Protein AF-A0A7S2CUT8-F1 (afdb_monomer)

Structure (mmCIF, N/CA/C/O backbone):
data_AF-A0A7S2CUT8-F1
#
_entry.id   AF-A0A7S2CUT8-F1
#
loop_
_atom_site.group_PDB
_atom_site.id
_atom_site.type_symbol
_ato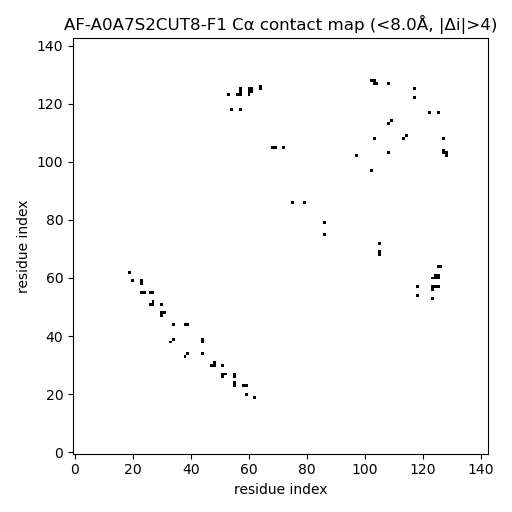m_site.label_atom_id
_atom_site.label_alt_id
_atom_site.label_comp_id
_atom_site.label_asym_id
_atom_site.label_entity_id
_atom_site.label_seq_id
_atom_site.pdbx_PDB_ins_code
_atom_site.Cartn_x
_atom_site.Cartn_y
_atom_site.Cartn_z
_atom_site.occupancy
_atom_site.B_iso_or_equiv
_atom_site.auth_seq_id
_atom_site.auth_comp_id
_atom_site.auth_asym_id
_atom_site.auth_atom_id
_atom_site.pdbx_PDB_model_num
ATOM 1 N N . ALA A 1 1 ? 5.283 12.326 -35.724 1.00 57.75 1 ALA A N 1
ATOM 2 C CA . ALA A 1 1 ? 5.022 10.916 -35.346 1.00 57.75 1 ALA A CA 1
ATOM 3 C C . ALA A 1 1 ? 5.464 10.597 -33.913 1.00 57.75 1 ALA A C 1
ATOM 5 O O . ALA A 1 1 ? 4.665 10.029 -33.184 1.00 57.75 1 ALA A O 1
ATOM 6 N N . MET A 1 2 ? 6.679 10.978 -33.493 1.00 65.62 2 MET A N 1
ATOM 7 C CA . MET A 1 2 ? 7.200 10.736 -32.133 1.00 65.62 2 MET A CA 1
ATOM 8 C C . MET A 1 2 ? 6.392 11.458 -31.035 1.00 65.62 2 MET A C 1
ATOM 10 O O . MET A 1 2 ? 5.803 10.790 -30.198 1.00 65.62 2 MET A O 1
ATOM 14 N N . ALA A 1 3 ? 6.180 12.775 -31.154 1.00 67.44 3 ALA A N 1
ATOM 15 C CA . ALA A 1 3 ? 5.392 13.554 -30.183 1.00 67.44 3 ALA A CA 1
ATOM 16 C C . ALA A 1 3 ? 3.937 13.066 -29.986 1.00 67.44 3 ALA A C 1
ATOM 18 O O . ALA A 1 3 ? 3.371 13.180 -28.904 1.00 67.44 3 ALA A O 1
ATOM 19 N N . MET A 1 4 ? 3.327 12.484 -31.026 1.00 67.69 4 MET A N 1
ATOM 20 C CA . MET A 1 4 ? 1.964 11.942 -30.946 1.00 67.69 4 MET A CA 1
ATOM 21 C C . MET A 1 4 ? 1.918 10.577 -30.241 1.00 67.69 4 MET A C 1
ATOM 23 O O . MET A 1 4 ? 0.898 10.227 -29.655 1.00 67.69 4 MET A O 1
ATOM 27 N N . ARG A 1 5 ? 3.017 9.809 -30.260 1.00 66.12 5 ARG A N 1
ATOM 28 C CA . ARG A 1 5 ? 3.143 8.563 -29.487 1.00 66.12 5 ARG A CA 1
ATOM 29 C C . ARG A 1 5 ? 3.333 8.858 -27.999 1.00 66.12 5 ARG A C 1
ATOM 31 O O . ARG A 1 5 ? 2.708 8.180 -27.188 1.00 66.12 5 ARG A O 1
ATOM 38 N N . ASP A 1 6 ? 4.095 9.901 -27.676 1.00 67.50 6 ASP A N 1
ATOM 39 C CA . ASP A 1 6 ? 4.369 10.309 -26.293 1.00 67.50 6 ASP A CA 1
ATOM 40 C C . ASP A 1 6 ? 3.112 10.856 -25.590 1.00 67.50 6 ASP A C 1
ATOM 42 O O . ASP A 1 6 ? 2.840 10.525 -24.433 1.00 67.50 6 ASP A O 1
ATOM 46 N N . ALA A 1 7 ? 2.275 11.619 -26.304 1.00 67.19 7 ALA A N 1
ATOM 47 C CA . ALA A 1 7 ? 0.984 12.085 -25.787 1.00 67.19 7 ALA A CA 1
ATOM 48 C C . ALA A 1 7 ? 0.030 10.914 -25.477 1.00 67.19 7 ALA A C 1
ATOM 50 O O . ALA A 1 7 ? -0.524 10.825 -24.383 1.00 67.19 7 ALA A O 1
ATOM 51 N N . VAL A 1 8 ? -0.081 9.947 -26.397 1.00 71.44 8 VAL A N 1
ATOM 52 C CA . VAL A 1 8 ? -0.940 8.761 -26.223 1.00 71.44 8 VAL A CA 1
ATOM 53 C C . VAL A 1 8 ? -0.452 7.851 -25.089 1.00 71.44 8 VAL A C 1
ATOM 55 O O . VAL A 1 8 ? -1.272 7.247 -24.394 1.00 71.44 8 VAL A O 1
ATOM 58 N N . SER A 1 9 ? 0.863 7.728 -24.870 1.00 68.62 9 SER A N 1
ATOM 59 C CA . SER A 1 9 ? 1.381 6.993 -23.709 1.00 68.62 9 SER A CA 1
ATOM 60 C C . SER A 1 9 ? 1.099 7.716 -22.395 1.00 68.62 9 SER A C 1
ATOM 62 O O . SER A 1 9 ? 0.750 7.058 -21.417 1.00 68.62 9 SER A O 1
ATOM 64 N N . THR A 1 10 ? 1.179 9.048 -22.387 1.00 72.94 10 THR A N 1
ATOM 65 C CA . THR A 1 10 ? 0.918 9.868 -21.196 1.00 72.94 10 THR A CA 1
ATOM 66 C C . THR A 1 10 ? -0.540 9.739 -20.749 1.00 72.94 10 THR A C 1
ATOM 68 O O . THR A 1 10 ? -0.794 9.432 -19.585 1.00 72.94 10 THR A O 1
ATOM 71 N N . ASP A 1 11 ? -1.500 9.834 -21.672 1.00 74.12 11 ASP A N 1
ATOM 72 C CA . ASP A 1 11 ? -2.932 9.703 -21.356 1.00 74.12 11 ASP A CA 1
ATOM 73 C C . ASP A 1 11 ? -3.296 8.323 -20.791 1.00 74.12 11 ASP A C 1
ATOM 75 O O . ASP A 1 11 ? -4.071 8.199 -19.838 1.00 74.12 11 ASP A O 1
ATOM 79 N N . ARG A 1 12 ? -2.693 7.256 -21.329 1.00 75.75 12 ARG A N 1
ATOM 80 C CA . ARG A 1 12 ? -2.902 5.888 -20.827 1.00 75.75 12 ARG A CA 1
ATOM 81 C C . ARG A 1 12 ? -2.331 5.700 -19.422 1.00 75.75 12 ARG A C 1
ATOM 83 O O . ARG A 1 12 ? -2.941 5.028 -18.589 1.00 75.75 12 ARG A O 1
ATOM 90 N N . GLU A 1 13 ? -1.178 6.294 -19.135 1.00 74.56 13 GLU A N 1
ATOM 91 C CA . GLU A 1 13 ? -0.559 6.231 -17.810 1.00 74.56 13 GLU A CA 1
ATOM 92 C C . GLU A 1 13 ? -1.335 7.019 -16.760 1.00 74.56 13 GLU A C 1
ATOM 94 O O . GLU A 1 13 ? -1.516 6.525 -15.639 1.00 74.56 13 GLU A O 1
ATOM 99 N N . LEU A 1 14 ? -1.843 8.193 -17.133 1.00 76.12 14 LEU A N 1
ATOM 100 C CA . LEU A 1 14 ? -2.755 8.981 -16.311 1.00 76.12 14 LEU A CA 1
ATOM 101 C C . LEU A 1 14 ? -4.004 8.165 -15.973 1.00 76.12 14 LEU A C 1
ATOM 103 O O . LEU A 1 14 ? -4.331 8.034 -14.797 1.00 76.12 14 LEU A O 1
ATOM 107 N N . GLY A 1 15 ? -4.622 7.509 -16.962 1.00 79.69 15 GLY A N 1
ATOM 108 C CA . GLY A 1 15 ? -5.776 6.633 -16.745 1.00 79.69 15 GLY A CA 1
ATOM 109 C C . GLY A 1 15 ? -5.509 5.517 -15.728 1.00 79.69 15 GLY A C 1
ATOM 110 O O . GLY A 1 15 ? -6.278 5.343 -14.784 1.00 79.69 15 GLY A O 1
ATOM 111 N N . THR A 1 16 ? -4.387 4.798 -15.852 1.00 78.44 16 THR A N 1
ATOM 112 C CA . THR A 1 16 ? -4.035 3.743 -14.878 1.00 78.44 16 THR A CA 1
ATOM 113 C C . THR A 1 16 ? -3.783 4.294 -13.474 1.00 78.44 16 THR A C 1
ATOM 115 O O . THR A 1 16 ? -4.219 3.702 -12.490 1.00 78.44 16 THR A O 1
ATOM 118 N N . THR A 1 17 ? -3.123 5.447 -13.365 1.00 77.12 17 THR A N 1
ATOM 119 C CA . THR A 1 17 ? -2.817 6.078 -12.073 1.00 77.12 17 THR A CA 1
ATOM 120 C C . THR A 1 17 ? -4.095 6.576 -11.396 1.00 77.12 17 THR A C 1
ATOM 122 O O . THR A 1 17 ? -4.278 6.365 -10.199 1.00 77.12 17 THR A O 1
ATOM 125 N N . LEU A 1 18 ? -5.016 7.158 -12.167 1.00 79.75 18 LEU A N 1
ATOM 126 C CA . LEU A 1 18 ? -6.324 7.603 -11.690 1.00 79.75 18 LEU A CA 1
ATOM 127 C C . LEU A 1 18 ? -7.198 6.434 -11.236 1.00 79.75 18 LEU A C 1
ATOM 129 O O . LEU A 1 18 ? -7.828 6.538 -10.191 1.00 79.75 18 LEU A O 1
ATOM 133 N N . LEU A 1 19 ? -7.200 5.308 -11.956 1.00 83.38 19 LEU A N 1
ATOM 134 C CA . LEU A 1 19 ? -7.914 4.097 -11.535 1.00 83.38 19 LEU A CA 1
ATOM 135 C C . LEU A 1 19 ? -7.387 3.563 -10.197 1.00 83.38 19 LEU A C 1
ATOM 137 O O . LEU A 1 19 ? -8.178 3.260 -9.306 1.00 83.38 19 LEU A O 1
ATOM 141 N N . HIS A 1 20 ? -6.063 3.493 -10.021 1.00 81.56 20 HIS A N 1
ATOM 142 C CA . HIS A 1 20 ? -5.463 3.079 -8.750 1.00 81.56 20 HIS A CA 1
ATOM 143 C C . HIS A 1 20 ? -5.766 4.063 -7.616 1.00 81.56 20 HIS A C 1
ATOM 145 O O . HIS A 1 20 ? -6.063 3.631 -6.500 1.00 81.56 20 HIS A O 1
ATOM 151 N N . LEU A 1 21 ? -5.735 5.368 -7.896 1.00 81.12 21 LEU A N 1
ATOM 152 C CA . LEU A 1 21 ? -6.066 6.408 -6.926 1.00 81.12 21 LEU A CA 1
ATOM 153 C C . LEU A 1 21 ? -7.544 6.352 -6.527 1.00 81.12 21 LEU A C 1
ATOM 155 O O . LEU A 1 21 ? -7.853 6.400 -5.343 1.00 81.12 21 LEU A O 1
ATOM 159 N N . LEU A 1 22 ? -8.452 6.202 -7.491 1.00 84.62 22 LEU A N 1
ATOM 160 C CA . LEU A 1 22 ? -9.891 6.114 -7.255 1.00 84.62 22 LEU A CA 1
ATOM 161 C C . LEU A 1 22 ? -10.234 4.843 -6.473 1.00 84.62 22 LEU A C 1
ATOM 163 O O . LEU A 1 22 ? -10.925 4.929 -5.464 1.00 84.62 22 LEU A O 1
ATOM 167 N N . ASN A 1 23 ? -9.683 3.688 -6.862 1.00 86.62 23 ASN A N 1
ATOM 168 C CA . ASN A 1 23 ? -9.853 2.431 -6.129 1.00 86.62 23 ASN A CA 1
ATOM 169 C C . ASN A 1 23 ? -9.343 2.538 -4.682 1.00 86.62 23 ASN A C 1
ATOM 171 O O . ASN A 1 23 ? -10.022 2.117 -3.749 1.00 86.62 23 ASN A O 1
ATOM 175 N N . SER A 1 24 ? -8.172 3.149 -4.482 1.00 83.44 24 SER A N 1
ATOM 176 C CA . SER A 1 24 ? -7.609 3.348 -3.141 1.00 83.44 24 SER A CA 1
ATOM 177 C C . SER A 1 24 ? -8.461 4.310 -2.309 1.00 83.44 24 SER A C 1
ATOM 179 O O . SER A 1 24 ? -8.753 4.029 -1.150 1.00 83.44 24 SER A O 1
ATOM 181 N N . SER A 1 25 ? -8.918 5.415 -2.900 1.00 85.25 25 SER A N 1
ATOM 182 C CA . SER A 1 25 ? -9.808 6.380 -2.246 1.00 85.25 25 SER A CA 1
ATOM 183 C C . SER A 1 25 ? -11.166 5.774 -1.895 1.00 85.25 25 SER A C 1
ATOM 185 O O . SER A 1 25 ? -11.695 6.061 -0.825 1.00 85.25 25 SER A O 1
ATOM 187 N N . LEU A 1 26 ? -11.711 4.888 -2.735 1.00 86.81 26 LEU A N 1
ATOM 188 C CA . LEU A 1 26 ? -12.945 4.161 -2.438 1.00 86.81 26 LEU A CA 1
ATOM 189 C C . LEU A 1 26 ? -12.758 3.211 -1.246 1.00 86.81 26 LEU A C 1
ATOM 191 O O . LEU A 1 26 ? -13.596 3.202 -0.347 1.00 86.81 26 LEU A O 1
ATOM 195 N N . CYS A 1 27 ? -11.631 2.494 -1.173 1.00 84.06 27 CYS A N 1
ATOM 196 C CA . CYS A 1 27 ? -11.287 1.657 -0.016 1.00 84.06 27 CYS A CA 1
ATOM 197 C C . CYS A 1 27 ? -11.209 2.437 1.306 1.00 84.06 27 CYS A C 1
ATOM 199 O O . CYS A 1 27 ? -11.458 1.849 2.354 1.00 84.06 27 CYS A O 1
ATOM 201 N N . LEU A 1 28 ? -10.887 3.736 1.274 1.00 88.56 28 LEU A N 1
ATOM 202 C CA . LEU A 1 28 ? -10.923 4.604 2.457 1.00 88.56 28 LEU A CA 1
ATOM 203 C C . LEU A 1 28 ? -12.324 5.185 2.707 1.00 88.56 28 LEU A C 1
ATOM 205 O O . LEU A 1 28 ? -12.765 5.276 3.850 1.00 88.56 28 LEU A O 1
ATOM 209 N N . GLY A 1 29 ? -13.046 5.554 1.649 1.00 89.06 29 GLY A N 1
ATOM 210 C CA . GLY A 1 29 ? -14.395 6.112 1.750 1.00 89.06 29 GLY A CA 1
ATOM 211 C C . GLY A 1 29 ? -15.422 5.123 2.311 1.00 89.06 29 GLY A C 1
ATOM 212 O O . GLY A 1 29 ? -16.307 5.519 3.066 1.00 89.06 29 GLY A O 1
ATOM 213 N N . LEU A 1 30 ? -15.291 3.829 2.007 1.00 90.00 30 LEU A N 1
ATOM 214 C CA . LEU A 1 30 ? -16.182 2.781 2.521 1.00 90.00 30 LEU A CA 1
ATOM 215 C C . LEU A 1 30 ? -16.202 2.698 4.062 1.00 90.00 30 LEU A C 1
ATOM 217 O O . LEU A 1 30 ? -17.273 2.865 4.640 1.00 90.00 30 LEU A O 1
ATOM 221 N N . PRO A 1 31 ? -15.076 2.509 4.774 1.00 90.12 31 PRO A N 1
ATOM 222 C CA . PRO A 1 31 ? -15.089 2.466 6.236 1.00 90.12 31 PRO A CA 1
ATOM 223 C C . PRO A 1 31 ? -15.538 3.793 6.861 1.00 90.12 31 PRO A C 1
ATOM 225 O O . PRO A 1 31 ? -16.228 3.773 7.875 1.00 90.12 31 PRO A O 1
ATOM 228 N N . VAL A 1 32 ? -15.233 4.940 6.240 1.00 91.88 32 VAL A N 1
ATOM 229 C CA . VAL A 1 32 ? -15.710 6.255 6.709 1.00 91.88 32 VAL A CA 1
ATOM 230 C C . VAL A 1 32 ? -17.236 6.360 6.621 1.00 91.88 32 VAL A C 1
ATOM 232 O O . VAL A 1 32 ? -17.885 6.748 7.591 1.00 91.88 32 VAL A O 1
ATOM 235 N N . THR A 1 33 ? -17.822 5.980 5.484 1.00 92.19 33 THR A N 1
ATOM 236 C CA . THR A 1 33 ? -19.282 6.000 5.294 1.00 92.19 33 THR A CA 1
ATOM 237 C C . THR A 1 33 ? -19.991 4.993 6.197 1.00 92.19 33 THR A C 1
ATOM 239 O O . THR A 1 33 ? -21.021 5.325 6.777 1.00 92.19 33 THR A O 1
ATOM 242 N N . VAL A 1 34 ? -19.420 3.802 6.400 1.00 92.56 34 VAL A N 1
ATOM 243 C CA . VAL A 1 34 ? -19.954 2.793 7.329 1.00 92.56 34 VAL A CA 1
ATOM 244 C C . VAL A 1 34 ? -19.991 3.319 8.763 1.00 92.56 34 VAL A C 1
ATOM 246 O O . VAL A 1 34 ? -21.029 3.213 9.411 1.00 92.56 34 VAL A O 1
ATOM 249 N N . VAL A 1 35 ? -18.903 3.925 9.255 1.00 93.38 35 VAL A N 1
ATOM 250 C CA . VAL A 1 35 ? -18.870 4.516 10.608 1.00 93.38 35 VAL A CA 1
ATOM 251 C C . VAL A 1 35 ? -19.891 5.642 10.741 1.00 93.38 35 VAL A C 1
ATOM 253 O O . VAL A 1 35 ? -20.555 5.744 11.770 1.00 93.38 35 VAL A O 1
ATOM 256 N N . TRP A 1 36 ? -20.047 6.460 9.699 1.00 91.69 36 TRP A N 1
ATOM 257 C CA . TRP A 1 36 ? -21.000 7.565 9.702 1.00 91.69 36 TRP A CA 1
ATOM 258 C C . TRP A 1 36 ? -22.462 7.096 9.772 1.00 91.69 36 TRP A C 1
ATOM 260 O O . TRP A 1 36 ? -23.249 7.697 10.498 1.00 91.69 36 TRP A O 1
ATOM 270 N N . VAL A 1 37 ? -22.818 6.017 9.065 1.00 94.38 37 VAL A N 1
ATOM 271 C CA . VAL A 1 37 ? -24.200 5.504 9.011 1.00 94.38 37 VAL A CA 1
ATOM 272 C C . VAL A 1 37 ? -24.542 4.617 10.208 1.00 94.38 37 VAL A C 1
ATOM 274 O O . VAL A 1 37 ? -25.622 4.757 10.772 1.00 94.38 37 VAL A O 1
ATOM 277 N N . LEU A 1 38 ? -23.655 3.693 10.595 1.00 91.50 38 LEU A N 1
ATOM 278 C CA . LEU A 1 38 ? -23.953 2.712 11.647 1.00 91.50 38 LEU A CA 1
ATOM 279 C C . LEU A 1 38 ? -23.747 3.260 13.065 1.00 91.50 38 LEU A C 1
ATOM 281 O O . LEU A 1 38 ? -24.239 2.643 14.003 1.00 91.50 38 LEU A O 1
ATOM 285 N N . GLN A 1 39 ? -23.009 4.367 13.223 1.00 91.31 39 GLN A N 1
ATOM 286 C CA . GLN A 1 39 ? -22.644 4.955 14.520 1.00 91.31 39 GLN A CA 1
ATOM 287 C C . GLN A 1 39 ? -22.226 3.905 15.579 1.00 91.31 39 GLN A C 1
ATOM 289 O O . GLN A 1 39 ? -22.827 3.837 16.652 1.00 91.31 39 GLN A O 1
ATOM 294 N N . PRO A 1 40 ? -21.223 3.052 15.289 1.00 91.12 40 PRO A N 1
ATOM 295 C CA . PRO A 1 40 ? -20.793 2.007 16.214 1.00 91.12 40 PRO A CA 1
ATOM 296 C C . PRO A 1 40 ? -20.080 2.593 17.440 1.00 91.12 40 PRO A C 1
ATOM 298 O O . PRO A 1 40 ? -19.661 3.753 17.434 1.00 91.12 40 PRO A O 1
ATOM 301 N N . ASP A 1 41 ? -19.866 1.766 18.469 1.00 94.19 41 ASP A N 1
ATOM 302 C CA . ASP A 1 41 ? -19.116 2.191 19.654 1.00 94.19 41 ASP A CA 1
ATOM 303 C C . ASP A 1 41 ? -17.742 2.785 19.279 1.00 94.19 41 ASP A C 1
ATOM 305 O O . ASP A 1 41 ? -17.078 2.278 18.360 1.00 94.19 41 ASP A O 1
ATOM 309 N N . PRO A 1 42 ? -17.244 3.789 20.030 1.00 92.44 42 PRO A N 1
ATOM 310 C CA . PRO A 1 42 ? -16.003 4.496 19.706 1.00 92.44 42 PRO A CA 1
ATOM 311 C C . PRO A 1 42 ? -14.787 3.584 19.495 1.00 92.44 42 PRO A C 1
ATOM 313 O O . PRO A 1 42 ? -13.951 3.853 18.634 1.00 92.44 42 PRO A O 1
ATOM 316 N N . HIS A 1 43 ? -14.702 2.478 20.239 1.00 92.12 43 HIS A N 1
ATOM 317 C CA . HIS A 1 43 ? -13.611 1.508 20.125 1.00 92.12 43 HIS A CA 1
ATOM 318 C C . HIS A 1 43 ? -13.596 0.803 18.761 1.00 92.12 43 HIS A C 1
ATOM 320 O O . HIS A 1 43 ? -12.541 0.672 18.139 1.00 92.12 43 HIS A O 1
ATOM 326 N N . HIS A 1 44 ? -14.768 0.395 18.267 1.00 91.44 44 HIS A N 1
ATOM 327 C CA . HIS A 1 44 ? -14.909 -0.270 16.973 1.00 91.44 44 HIS A CA 1
ATOM 328 C C . HIS A 1 44 ? -14.670 0.710 15.821 1.00 91.44 44 HIS A C 1
ATOM 330 O O . HIS A 1 44 ? -13.961 0.377 14.870 1.00 91.44 44 HIS A O 1
ATOM 336 N N . ALA A 1 45 ? -15.195 1.935 15.933 1.00 92.31 45 ALA A N 1
ATOM 337 C CA . ALA A 1 45 ? -14.950 3.002 14.965 1.00 92.31 45 ALA A CA 1
ATOM 338 C C . ALA A 1 45 ? -13.453 3.325 14.848 1.00 92.31 45 ALA A C 1
ATOM 340 O O . ALA A 1 45 ? -12.916 3.396 13.742 1.00 92.31 45 ALA A O 1
ATOM 341 N N . MET A 1 46 ? -12.763 3.463 15.985 1.00 93.50 46 MET A N 1
ATOM 342 C CA . MET A 1 46 ? -11.327 3.733 16.026 1.00 93.50 46 MET A CA 1
ATOM 343 C C . MET A 1 46 ? -10.526 2.612 15.361 1.00 93.50 46 MET A C 1
ATOM 345 O O . MET A 1 46 ? -9.699 2.893 14.496 1.00 93.50 46 MET A O 1
ATOM 349 N N . ALA A 1 47 ? -10.787 1.350 15.718 1.00 92.38 47 ALA A N 1
ATOM 350 C CA . ALA A 1 47 ? -10.081 0.207 15.143 1.00 92.38 47 ALA A CA 1
ATOM 351 C C . ALA A 1 47 ? -10.292 0.102 13.623 1.00 92.38 47 ALA A C 1
ATOM 353 O O . ALA A 1 47 ? -9.329 -0.087 12.877 1.00 92.38 47 ALA A O 1
ATOM 354 N N . LEU A 1 48 ? -11.533 0.279 13.157 1.00 91.94 48 LEU A N 1
ATOM 355 C CA . LEU A 1 48 ? -11.878 0.215 11.738 1.00 91.94 48 LEU A CA 1
ATOM 356 C C . LEU A 1 48 ? -11.201 1.333 10.936 1.00 91.94 48 LEU A C 1
ATOM 358 O O . LEU A 1 48 ? -10.590 1.059 9.904 1.00 91.94 48 LEU A O 1
ATOM 362 N N . LEU A 1 49 ? -11.271 2.580 11.411 1.00 92.56 49 LEU A N 1
ATOM 363 C CA . LEU A 1 49 ? -10.657 3.726 10.734 1.00 92.56 49 LEU A CA 1
ATOM 364 C C . LEU A 1 49 ? -9.130 3.648 10.752 1.00 92.56 49 LEU A C 1
ATOM 366 O O . LEU A 1 49 ? -8.490 3.940 9.746 1.00 92.56 49 LEU A O 1
ATOM 370 N N . PHE A 1 50 ? -8.537 3.212 11.862 1.00 93.44 50 PHE A N 1
ATOM 371 C CA . PHE A 1 50 ? -7.093 3.030 11.960 1.00 93.44 50 PHE A CA 1
ATOM 372 C C . PHE A 1 50 ? -6.592 1.974 10.967 1.00 93.44 50 PHE A C 1
ATOM 374 O O . PHE A 1 50 ? -5.669 2.237 10.194 1.00 93.44 50 PHE A O 1
ATOM 381 N N . ALA A 1 51 ? -7.250 0.811 10.916 1.00 90.88 51 ALA A N 1
ATOM 382 C CA . ALA A 1 51 ? -6.943 -0.226 9.936 1.00 90.88 51 ALA A CA 1
ATOM 383 C C . ALA A 1 51 ? -7.148 0.269 8.494 1.00 90.88 51 ALA A C 1
ATOM 385 O O . ALA A 1 51 ? -6.302 0.018 7.634 1.00 90.88 51 ALA A O 1
ATOM 386 N N . ALA A 1 52 ? -8.222 1.021 8.234 1.00 91.62 52 ALA A N 1
ATOM 387 C CA . ALA A 1 52 ? -8.505 1.603 6.925 1.00 91.62 52 ALA A CA 1
ATOM 388 C C . ALA A 1 52 ? -7.411 2.573 6.459 1.00 91.62 52 ALA A C 1
ATOM 390 O O . ALA A 1 52 ? -6.956 2.484 5.319 1.00 91.62 52 ALA A O 1
ATOM 391 N N . ILE A 1 53 ? -6.943 3.460 7.342 1.00 91.88 53 ILE A N 1
ATOM 392 C CA . ILE A 1 53 ? -5.855 4.399 7.041 1.00 91.88 53 ILE A CA 1
ATOM 393 C C . ILE A 1 53 ? -4.552 3.639 6.764 1.00 91.88 53 ILE A C 1
ATOM 395 O O . ILE A 1 53 ? -3.877 3.936 5.780 1.00 91.88 53 ILE A O 1
ATOM 399 N N . ILE A 1 54 ? -4.206 2.629 7.573 1.00 91.25 54 ILE A N 1
ATOM 400 C CA . ILE A 1 54 ? -3.004 1.806 7.347 1.00 91.25 54 ILE A CA 1
ATOM 401 C C . ILE A 1 54 ? -3.062 1.123 5.978 1.00 91.25 54 ILE A C 1
ATOM 403 O O . ILE A 1 54 ? -2.086 1.164 5.227 1.00 91.25 54 ILE A O 1
ATOM 407 N N . LEU A 1 55 ? -4.196 0.509 5.637 1.00 88.38 55 LEU A N 1
ATOM 408 C CA . LEU A 1 55 ? -4.394 -0.149 4.346 1.00 88.38 55 LEU A CA 1
ATOM 409 C C . LEU A 1 55 ? -4.294 0.835 3.182 1.00 88.38 55 LEU A C 1
ATOM 411 O O . LEU A 1 55 ? -3.644 0.540 2.180 1.00 88.38 55 LEU A O 1
ATOM 415 N N . TRP A 1 56 ? -4.889 2.016 3.328 1.00 89.81 56 TRP A N 1
ATOM 416 C CA . TRP A 1 56 ? -4.823 3.074 2.330 1.00 89.81 56 TRP A CA 1
ATOM 417 C C . TRP A 1 56 ? -3.381 3.536 2.078 1.00 89.81 56 TRP A C 1
ATOM 419 O O . TRP A 1 56 ? -2.940 3.586 0.928 1.00 89.81 56 TRP A O 1
ATOM 429 N N . LEU A 1 57 ? -2.605 3.774 3.140 1.00 89.56 57 LEU A N 1
ATOM 430 C CA . LEU A 1 57 ? -1.188 4.135 3.036 1.00 89.56 57 LEU A CA 1
ATOM 431 C C . LEU A 1 57 ? -0.360 3.024 2.370 1.00 89.56 57 LEU A C 1
ATOM 433 O O . LEU A 1 57 ? 0.459 3.308 1.492 1.00 89.56 57 LEU 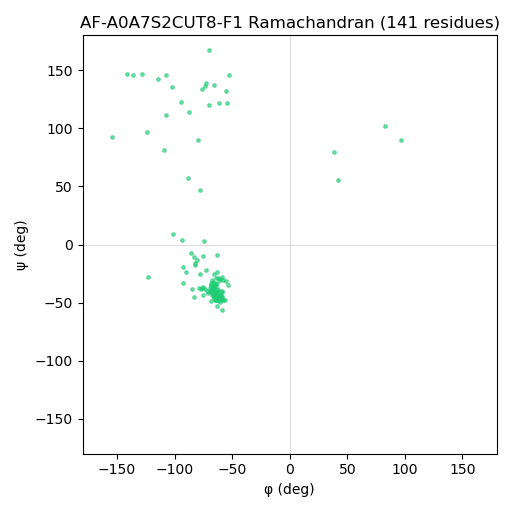A O 1
ATOM 437 N N . LYS A 1 58 ? -0.612 1.756 2.725 1.00 89.12 58 LYS A N 1
ATOM 438 C CA . LYS A 1 58 ? 0.043 0.593 2.105 1.00 89.12 58 LYS A CA 1
ATOM 439 C C . LYS A 1 58 ? -0.271 0.490 0.606 1.00 89.12 58 LYS A C 1
ATOM 441 O O . LYS A 1 58 ? 0.649 0.284 -0.185 1.00 89.12 58 LYS A O 1
ATOM 446 N N . LEU A 1 59 ? -1.530 0.674 0.198 1.00 86.56 59 LEU A N 1
ATOM 447 C CA . LEU A 1 59 ? -1.950 0.643 -1.211 1.00 86.56 59 LEU A CA 1
ATOM 448 C C . LEU A 1 59 ? -1.287 1.751 -2.034 1.00 86.56 59 LEU A C 1
ATOM 450 O O . LEU A 1 59 ? -0.771 1.484 -3.120 1.00 86.56 59 LEU A O 1
ATOM 454 N N . ILE A 1 60 ? -1.250 2.975 -1.503 1.00 86.19 60 ILE A N 1
ATOM 455 C CA . ILE A 1 60 ? -0.588 4.111 -2.155 1.00 86.19 60 ILE A CA 1
ATOM 456 C C . ILE A 1 60 ? 0.909 3.848 -2.308 1.00 86.19 60 ILE A C 1
ATOM 458 O O . ILE A 1 60 ? 1.464 4.054 -3.389 1.00 86.19 60 ILE A O 1
ATOM 462 N N . SER A 1 61 ? 1.572 3.367 -1.253 1.00 88.81 61 SER A N 1
ATOM 463 C CA . SER A 1 61 ? 3.000 3.049 -1.317 1.00 88.81 61 SER A CA 1
ATOM 464 C C . SER A 1 61 ? 3.287 1.956 -2.351 1.00 88.81 61 SER A C 1
ATOM 466 O O . SER A 1 61 ? 4.185 2.117 -3.178 1.00 88.81 61 SER A O 1
ATOM 468 N N . TYR A 1 62 ? 2.478 0.894 -2.375 1.00 86.06 62 TYR A N 1
ATOM 469 C CA . TYR A 1 62 ? 2.587 -0.179 -3.361 1.00 86.06 62 TYR A CA 1
ATOM 470 C C . TYR A 1 62 ? 2.402 0.336 -4.795 1.00 86.06 62 TYR A C 1
ATOM 472 O O . TYR A 1 62 ? 3.195 0.009 -5.678 1.00 86.06 62 TYR A O 1
ATOM 480 N N . ALA A 1 63 ? 1.392 1.172 -5.044 1.00 85.12 63 ALA A N 1
ATOM 481 C CA . ALA A 1 63 ? 1.134 1.730 -6.369 1.00 85.12 63 ALA A CA 1
ATOM 482 C C . ALA A 1 63 ? 2.287 2.623 -6.856 1.00 85.12 63 ALA A C 1
ATOM 484 O O . ALA A 1 63 ? 2.720 2.490 -8.002 1.00 85.12 63 ALA A O 1
ATOM 485 N N . HIS A 1 64 ? 2.820 3.493 -5.991 1.00 84.44 64 HIS A N 1
ATOM 486 C CA . HIS A 1 64 ? 3.929 4.380 -6.345 1.00 84.44 64 HIS A CA 1
ATOM 487 C C . HIS A 1 64 ? 5.211 3.617 -6.665 1.00 84.44 64 HIS A C 1
ATOM 489 O O . HIS A 1 64 ? 5.816 3.862 -7.706 1.00 84.44 64 HIS A O 1
ATOM 495 N N . VAL A 1 65 ? 5.596 2.657 -5.824 1.00 85.06 65 VAL A N 1
ATOM 496 C CA . VAL A 1 65 ? 6.824 1.880 -6.035 1.00 85.06 65 VAL A CA 1
ATOM 497 C C . VAL A 1 65 ? 6.714 1.018 -7.291 1.00 85.06 65 VAL A C 1
ATOM 499 O O . VAL A 1 65 ? 7.634 0.998 -8.101 1.00 85.06 65 VAL A O 1
ATOM 502 N N . ASN A 1 66 ? 5.577 0.357 -7.531 1.00 84.88 66 ASN A N 1
ATOM 503 C CA . ASN A 1 66 ? 5.397 -0.414 -8.766 1.00 84.88 66 ASN A CA 1
ATOM 504 C C . ASN A 1 66 ? 5.361 0.472 -10.018 1.00 84.88 66 ASN A C 1
ATOM 506 O O . ASN A 1 66 ? 5.827 0.052 -11.080 1.00 84.88 66 ASN A O 1
ATOM 510 N N . ARG A 1 67 ? 4.837 1.701 -9.913 1.00 82.06 67 ARG A N 1
ATOM 511 C CA . ARG A 1 67 ? 4.895 2.683 -11.002 1.00 82.06 67 ARG A CA 1
ATOM 512 C C . ARG A 1 67 ? 6.340 3.065 -11.309 1.00 82.06 67 ARG A C 1
ATOM 514 O O . ARG A 1 67 ? 6.714 3.038 -12.479 1.00 82.06 67 ARG A O 1
ATOM 521 N N . ASP A 1 68 ? 7.129 3.363 -10.284 1.00 82.56 68 ASP A N 1
ATOM 522 C CA . ASP A 1 68 ? 8.537 3.743 -10.416 1.00 82.56 68 ASP A CA 1
ATOM 523 C C . ASP A 1 68 ? 9.381 2.614 -11.034 1.00 82.56 68 ASP A C 1
ATOM 525 O O . ASP A 1 68 ? 10.064 2.807 -12.038 1.00 82.56 68 ASP A O 1
ATOM 529 N N . LEU A 1 69 ? 9.205 1.378 -10.557 1.00 82.12 69 LEU A N 1
ATOM 530 C CA . LEU A 1 69 ? 9.855 0.196 -11.136 1.00 82.12 69 LEU A CA 1
ATOM 531 C C . LEU A 1 69 ? 9.519 -0.021 -12.608 1.00 82.12 69 LEU A C 1
ATOM 533 O O . LEU A 1 69 ? 10.385 -0.398 -13.400 1.00 82.12 69 LEU A O 1
ATOM 537 N N . ARG A 1 70 ? 8.258 0.196 -12.988 1.00 81.69 70 ARG A N 1
ATOM 538 C CA . ARG A 1 70 ? 7.817 0.054 -14.375 1.00 81.69 70 ARG A CA 1
ATOM 539 C C . ARG A 1 70 ? 8.474 1.098 -15.276 1.00 81.69 70 ARG A C 1
ATOM 541 O O . ARG A 1 70 ? 8.794 0.774 -16.419 1.00 81.69 70 ARG A O 1
ATOM 548 N N . LEU A 1 71 ? 8.677 2.320 -14.783 1.00 79.00 71 LEU A N 1
ATOM 549 C CA . LEU A 1 71 ? 9.389 3.375 -15.507 1.00 79.00 71 LEU A CA 1
ATOM 550 C C . LEU A 1 71 ? 10.878 3.035 -15.645 1.00 79.00 71 LEU A C 1
ATOM 552 O O . LEU A 1 71 ? 11.382 3.009 -16.767 1.00 79.00 71 LEU A O 1
ATOM 556 N N . ALA A 1 72 ? 11.536 2.636 -14.554 1.00 78.00 72 ALA A N 1
ATOM 557 C CA . ALA A 1 72 ? 12.938 2.214 -14.567 1.00 78.00 72 ALA A CA 1
ATOM 558 C C . ALA A 1 72 ? 13.188 1.015 -15.508 1.00 78.00 72 ALA A C 1
ATOM 560 O O . ALA A 1 72 ? 14.171 0.977 -16.252 1.00 78.00 72 ALA A O 1
ATOM 561 N N . ALA A 1 73 ? 12.271 0.042 -15.541 1.00 76.81 73 ALA A N 1
ATOM 562 C CA . ALA A 1 73 ? 12.353 -1.097 -16.456 1.00 76.81 73 ALA A CA 1
ATOM 563 C C . ALA A 1 73 ? 12.258 -0.666 -17.933 1.00 76.81 73 ALA A C 1
ATOM 565 O O . ALA A 1 73 ? 13.005 -1.171 -18.777 1.00 76.81 73 ALA A O 1
ATOM 566 N N . ARG A 1 74 ? 11.384 0.295 -18.257 1.00 74.00 74 ARG A N 1
ATOM 567 C CA . ARG A 1 74 ? 11.249 0.839 -19.619 1.00 74.00 74 ARG A CA 1
ATOM 568 C C . ARG A 1 74 ? 12.477 1.633 -20.045 1.00 74.00 74 ARG A C 1
ATOM 570 O O . ARG A 1 74 ? 12.957 1.430 -21.155 1.00 74.00 74 ARG A O 1
ATOM 577 N N . GLU A 1 75 ? 13.022 2.469 -19.166 1.00 71.75 75 GLU A N 1
ATOM 578 C CA . GLU A 1 75 ? 14.249 3.223 -19.439 1.00 71.75 75 GLU A CA 1
ATOM 579 C C . GLU A 1 75 ? 15.429 2.285 -19.726 1.00 71.75 75 GLU A C 1
ATOM 581 O O . GLU A 1 75 ? 16.120 2.444 -20.732 1.00 71.75 75 GLU A O 1
ATOM 586 N N . SER A 1 76 ? 15.584 1.221 -18.931 1.00 63.97 76 SER A N 1
ATOM 587 C CA . SER A 1 76 ? 16.618 0.208 -19.177 1.00 63.97 76 SER A CA 1
ATOM 588 C C . SER A 1 76 ? 16.467 -0.501 -20.530 1.00 63.97 76 SER A C 1
ATOM 590 O O . SER A 1 76 ? 17.465 -0.878 -21.139 1.00 63.97 76 SER A O 1
ATOM 592 N N . SER A 1 77 ? 15.234 -0.635 -21.030 1.00 62.09 77 SER A N 1
ATOM 593 C CA . SER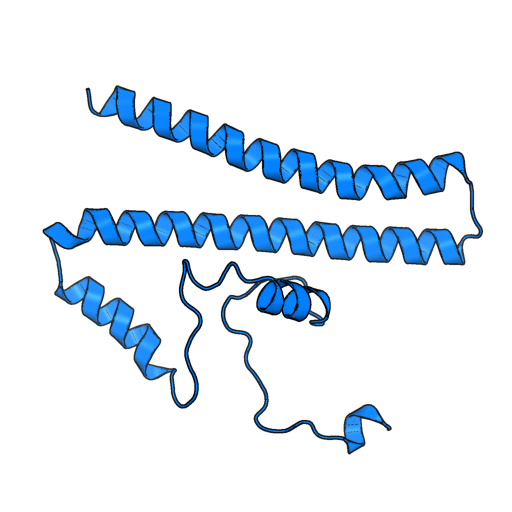 A 1 77 ? 14.942 -1.261 -22.325 1.00 62.09 77 SER A CA 1
ATOM 594 C C . SER A 1 77 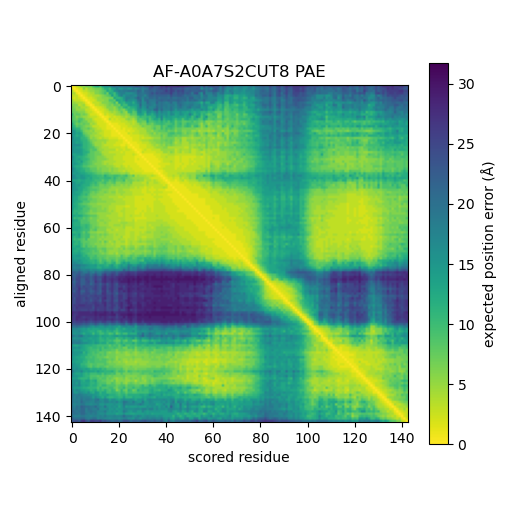? 15.290 -0.335 -23.498 1.00 62.09 77 SER A C 1
ATOM 596 O O . SER A 1 77 ? 15.799 -0.799 -24.515 1.00 62.09 77 SER A O 1
ATOM 598 N N . THR A 1 78 ? 15.076 0.975 -23.344 1.00 59.28 78 THR A N 1
ATOM 599 C CA . THR A 1 78 ? 15.390 1.996 -24.361 1.00 59.28 78 THR A CA 1
ATOM 600 C C . THR A 1 78 ? 16.892 2.299 -24.433 1.00 59.28 78 THR A C 1
ATOM 602 O O . THR A 1 78 ? 17.438 2.480 -25.519 1.00 59.28 78 THR A O 1
ATOM 605 N N . VAL A 1 79 ? 17.591 2.306 -23.291 1.00 55.69 79 VAL A N 1
ATOM 606 C CA . VAL A 1 79 ? 19.039 2.597 -23.197 1.00 55.69 79 VAL A CA 1
ATOM 607 C C . VAL A 1 79 ? 19.915 1.384 -23.549 1.00 55.69 79 VAL A C 1
ATOM 609 O O . VAL A 1 79 ? 21.106 1.534 -23.834 1.00 55.69 79 VAL A O 1
ATOM 612 N N . SER A 1 80 ? 19.341 0.177 -23.628 1.00 50.38 80 SER A N 1
ATOM 613 C CA . SER A 1 80 ? 20.075 -1.050 -23.976 1.00 50.38 80 SER A CA 1
ATOM 614 C C . SER A 1 80 ? 20.685 -1.050 -25.390 1.00 50.38 80 SER A C 1
ATOM 616 O O . SER A 1 80 ? 21.485 -1.933 -25.696 1.00 50.38 80 SER A O 1
ATOM 618 N N . GLY A 1 81 ? 20.360 -0.061 -26.232 1.00 52.31 81 GLY A N 1
ATOM 619 C CA . GLY A 1 81 ? 21.037 0.184 -27.508 1.00 52.31 81 GLY A CA 1
ATOM 620 C C . GLY A 1 81 ? 22.342 0.991 -27.415 1.00 52.31 81 GLY A C 1
ATOM 621 O O . GLY A 1 81 ? 23.099 0.976 -28.379 1.00 52.31 81 GLY A O 1
ATOM 622 N N . ALA A 1 82 ? 22.631 1.680 -26.300 1.00 52.59 82 ALA A N 1
ATOM 623 C CA . ALA A 1 82 ? 23.698 2.689 -26.264 1.00 52.59 82 ALA A CA 1
ATOM 624 C C . ALA A 1 82 ? 24.810 2.488 -25.219 1.00 52.59 82 ALA A C 1
ATOM 626 O O . ALA A 1 82 ? 25.915 2.925 -25.500 1.00 52.59 82 ALA A O 1
ATOM 627 N N . ASN A 1 83 ? 24.607 1.845 -24.057 1.00 58.22 83 ASN A N 1
ATOM 628 C CA . ASN A 1 83 ? 25.709 1.668 -23.085 1.00 58.22 83 ASN A CA 1
ATOM 629 C C . ASN A 1 83 ? 25.537 0.452 -22.155 1.00 58.22 83 ASN A C 1
ATOM 631 O O . ASN A 1 83 ? 24.986 0.534 -21.056 1.00 58.22 83 ASN A O 1
ATOM 635 N N . GLN A 1 84 ? 26.096 -0.687 -22.572 1.00 56.31 84 GLN A N 1
ATOM 636 C CA . GLN A 1 84 ? 26.126 -1.936 -21.796 1.00 56.31 84 GLN A CA 1
ATOM 637 C C . GLN A 1 84 ? 26.925 -1.821 -20.480 1.00 56.31 84 GLN A C 1
ATOM 639 O O . GLN A 1 84 ? 26.669 -2.561 -19.532 1.00 56.31 84 GLN A O 1
ATOM 644 N N . ILE A 1 85 ? 27.857 -0.866 -20.394 1.00 55.53 85 ILE A N 1
ATOM 645 C CA . ILE A 1 85 ? 28.754 -0.671 -19.244 1.00 55.53 85 ILE A CA 1
ATOM 646 C C . ILE A 1 85 ? 28.012 -0.028 -18.063 1.00 55.53 85 ILE A C 1
ATOM 648 O O . ILE A 1 85 ? 28.115 -0.508 -16.938 1.00 55.53 85 ILE A O 1
ATOM 652 N N . THR A 1 86 ? 27.180 0.990 -18.304 1.00 59.00 86 THR A N 1
ATOM 653 C CA . THR A 1 86 ? 26.357 1.625 -17.257 1.00 59.00 86 THR A CA 1
ATOM 654 C C . THR A 1 86 ? 25.294 0.663 -16.724 1.00 59.00 86 THR A C 1
ATOM 656 O O . THR A 1 86 ? 25.057 0.601 -15.518 1.00 59.00 86 THR A O 1
ATOM 659 N N . ALA A 1 87 ? 24.714 -0.160 -17.606 1.00 57.22 87 ALA A N 1
ATOM 660 C CA . ALA A 1 87 ? 23.792 -1.222 -17.215 1.00 57.22 87 ALA A CA 1
ATOM 661 C C . ALA A 1 87 ? 24.481 -2.322 -16.383 1.00 57.22 87 ALA A C 1
ATOM 663 O O . ALA A 1 87 ? 23.856 -2.883 -15.485 1.00 57.22 87 ALA A O 1
ATOM 664 N N . MET A 1 88 ? 25.762 -2.618 -16.641 1.00 56.50 88 MET A N 1
ATOM 665 C CA . MET A 1 88 ? 26.565 -3.518 -15.806 1.00 56.50 88 MET A CA 1
ATOM 666 C C . MET A 1 88 ? 26.929 -2.898 -14.455 1.00 56.50 88 MET A C 1
ATOM 668 O O . MET A 1 88 ? 26.827 -3.593 -13.455 1.00 56.50 88 MET A O 1
ATOM 672 N N . ILE A 1 89 ? 27.271 -1.609 -14.388 1.00 56.38 89 ILE A N 1
ATOM 673 C CA . ILE A 1 89 ? 27.597 -0.926 -13.123 1.00 56.38 89 ILE A CA 1
ATOM 674 C C . ILE A 1 89 ? 26.365 -0.821 -12.213 1.00 56.38 89 ILE A C 1
ATOM 676 O O . ILE A 1 89 ? 26.474 -1.089 -11.022 1.00 56.38 89 ILE A O 1
ATOM 680 N N . ALA A 1 90 ? 25.181 -0.527 -12.761 1.00 58.47 90 ALA A N 1
ATOM 681 C CA . ALA A 1 90 ? 23.926 -0.532 -12.000 1.00 58.47 90 ALA A CA 1
ATOM 682 C C . ALA A 1 90 ? 23.493 -1.950 -11.565 1.00 58.47 90 ALA A C 1
ATOM 684 O O . ALA A 1 90 ? 22.919 -2.143 -10.491 1.00 58.47 90 ALA A O 1
ATOM 685 N N . LYS A 1 91 ? 23.788 -2.972 -12.384 1.00 55.88 91 LYS A N 1
ATOM 686 C CA . LYS A 1 91 ? 23.639 -4.381 -11.983 1.00 55.88 91 LYS A CA 1
ATOM 687 C C . LYS A 1 91 ? 24.649 -4.776 -10.904 1.00 55.88 91 LYS A C 1
ATOM 689 O O . LYS A 1 91 ? 24.297 -5.546 -10.028 1.00 55.88 91 LYS A O 1
ATOM 694 N N . PHE A 1 92 ? 25.869 -4.247 -10.940 1.00 51.25 92 PHE A N 1
ATOM 695 C CA . PHE A 1 92 ? 26.935 -4.568 -9.993 1.00 51.25 92 PHE A CA 1
ATOM 696 C C . PHE A 1 92 ? 26.743 -3.868 -8.641 1.00 51.25 92 PHE A C 1
ATOM 698 O O . PHE A 1 92 ? 26.943 -4.485 -7.602 1.00 51.25 92 PHE A O 1
ATOM 705 N N . SER A 1 93 ? 26.274 -2.616 -8.625 1.00 52.97 93 SER A N 1
ATOM 706 C CA . SER A 1 93 ? 25.947 -1.902 -7.382 1.00 52.97 93 SER A CA 1
ATOM 707 C C . SER A 1 93 ? 24.774 -2.527 -6.623 1.00 52.97 93 SER A C 1
ATOM 709 O O . SER A 1 93 ? 24.720 -2.415 -5.402 1.00 52.97 93 SER A O 1
ATOM 711 N N . SER A 1 94 ? 23.877 -3.230 -7.323 1.00 49.97 94 SER A N 1
ATOM 712 C CA . SER A 1 94 ? 22.880 -4.103 -6.690 1.00 49.97 94 SER A CA 1
ATOM 713 C C . SER A 1 94 ? 23.478 -5.447 -6.252 1.00 49.97 94 SER A C 1
ATOM 715 O O . SER A 1 94 ? 23.174 -5.904 -5.160 1.00 49.97 94 SER A O 1
ATOM 717 N N . GLN A 1 95 ? 24.404 -6.022 -7.026 1.00 44.88 95 GLN A N 1
ATOM 718 C CA . GLN A 1 95 ? 25.047 -7.313 -6.735 1.00 44.88 95 GLN A CA 1
ATOM 719 C C . GLN A 1 95 ? 25.978 -7.312 -5.507 1.00 44.88 95 GLN A C 1
ATOM 721 O O . GLN A 1 95 ? 26.126 -8.341 -4.854 1.00 44.88 95 GLN A O 1
ATOM 726 N N . VAL A 1 96 ? 26.626 -6.189 -5.174 1.00 47.62 96 VAL A N 1
ATOM 727 C CA . VAL A 1 96 ? 27.613 -6.124 -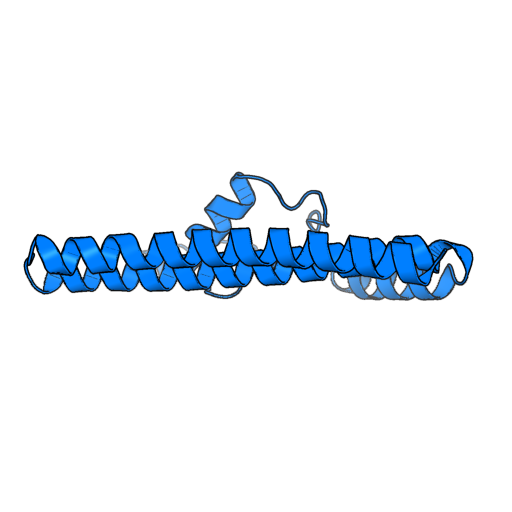4.070 1.00 47.62 96 VAL A CA 1
ATOM 728 C C . VAL A 1 96 ? 26.957 -6.124 -2.674 1.00 47.62 96 VAL A C 1
ATOM 730 O O . VAL A 1 96 ? 27.644 -6.349 -1.681 1.00 47.62 96 VAL A O 1
ATOM 733 N N . MET A 1 97 ? 25.629 -5.974 -2.572 1.00 45.47 97 MET A N 1
ATOM 734 C CA . MET A 1 97 ? 24.884 -6.165 -1.311 1.00 45.47 97 MET A CA 1
ATOM 735 C C . MET A 1 97 ? 24.157 -7.520 -1.204 1.00 45.47 97 MET A C 1
ATOM 737 O O . MET A 1 97 ? 23.420 -7.733 -0.244 1.00 45.47 97 MET A O 1
ATOM 741 N N . ASP A 1 98 ? 24.403 -8.458 -2.125 1.00 47.22 98 ASP A N 1
ATOM 742 C CA . ASP A 1 98 ? 23.682 -9.732 -2.209 1.00 47.22 98 ASP A CA 1
ATOM 743 C C . ASP A 1 98 ? 24.547 -10.923 -1.795 1.00 47.22 98 ASP A C 1
ATOM 745 O O . ASP A 1 98 ? 25.072 -11.667 -2.623 1.00 47.22 98 ASP A O 1
ATOM 749 N N . THR A 1 99 ? 24.664 -11.156 -0.489 1.00 44.69 99 THR A N 1
ATOM 750 C CA . THR A 1 99 ? 24.997 -12.497 0.006 1.00 44.69 99 THR A CA 1
ATOM 751 C C . THR A 1 99 ? 23.756 -13.109 0.649 1.00 44.69 99 THR A C 1
ATOM 753 O O . THR A 1 99 ? 23.325 -12.678 1.713 1.00 44.69 99 THR A O 1
ATOM 756 N N . GLU A 1 100 ? 23.247 -14.139 -0.033 1.00 47.62 100 GLU A N 1
ATOM 757 C CA . GLU A 1 100 ? 22.156 -15.066 0.308 1.00 47.62 100 GLU A CA 1
ATOM 758 C C . GLU A 1 100 ? 20.696 -14.639 0.044 1.00 47.62 100 GLU A C 1
ATOM 760 O O . GLU A 1 100 ? 20.020 -14.016 0.857 1.00 47.62 100 GLU A O 1
ATOM 765 N N . ASN A 1 101 ? 20.194 -15.214 -1.059 1.00 46.66 101 ASN A N 1
ATOM 766 C CA . ASN A 1 101 ? 18.808 -15.566 -1.386 1.00 46.66 101 ASN A CA 1
ATOM 767 C C . ASN A 1 101 ? 18.004 -14.565 -2.240 1.00 46.66 101 ASN A C 1
ATOM 769 O O . ASN A 1 101 ? 17.287 -13.706 -1.741 1.00 46.66 101 ASN A O 1
ATOM 773 N N . THR A 1 102 ? 18.104 -14.769 -3.562 1.00 57.53 102 THR A N 1
ATOM 774 C CA . THR A 1 102 ? 17.135 -14.389 -4.608 1.00 57.53 102 THR A CA 1
ATOM 775 C C . THR A 1 102 ? 16.444 -13.039 -4.407 1.00 57.53 102 THR A C 1
ATOM 777 O O . THR A 1 102 ? 15.280 -12.993 -4.004 1.00 57.53 102 THR A O 1
ATOM 780 N N . LEU A 1 103 ? 17.126 -11.940 -4.745 1.00 64.69 103 LEU A N 1
ATOM 781 C CA . LEU A 1 103 ? 16.457 -10.645 -4.843 1.00 64.69 103 LEU A CA 1
ATOM 782 C C . LEU A 1 103 ? 15.262 -10.740 -5.795 1.00 64.69 103 LEU A C 1
ATOM 784 O O . LEU A 1 103 ? 15.403 -11.063 -6.980 1.00 64.69 103 LEU A O 1
ATOM 788 N N . VAL A 1 104 ? 14.079 -10.414 -5.282 1.00 66.69 104 VAL A N 1
ATOM 789 C CA . VAL A 1 104 ? 12.870 -10.305 -6.087 1.00 66.69 104 VAL A CA 1
ATOM 790 C C . VAL A 1 104 ? 13.026 -9.071 -6.969 1.00 66.69 104 VAL A C 1
ATOM 792 O O . VAL A 1 104 ? 13.218 -7.953 -6.483 1.00 66.69 104 VAL A O 1
ATOM 795 N N . ARG A 1 105 ? 12.982 -9.281 -8.288 1.00 70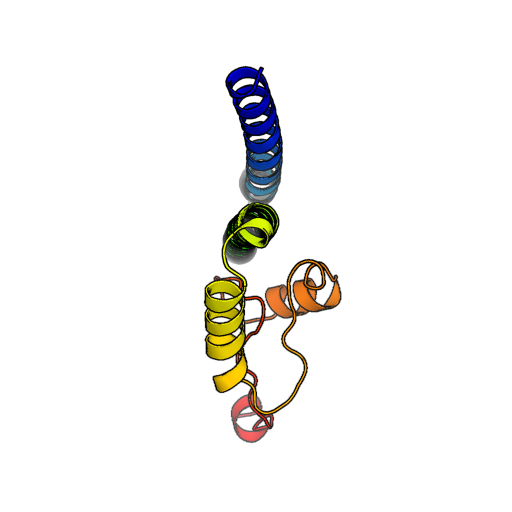.75 105 ARG A N 1
ATOM 796 C CA . ARG A 1 105 ? 13.114 -8.230 -9.302 1.00 70.75 105 ARG A CA 1
ATOM 797 C C . ARG A 1 105 ? 11.809 -8.079 -10.069 1.00 70.75 105 ARG A C 1
ATOM 799 O O . ARG A 1 105 ? 11.166 -9.072 -10.394 1.00 70.75 105 ARG A O 1
ATOM 806 N N . TYR A 1 106 ? 11.453 -6.845 -10.414 1.00 67.81 106 TYR A N 1
ATOM 807 C CA . TYR A 1 106 ? 10.355 -6.569 -11.342 1.00 67.81 106 TYR A CA 1
ATOM 808 C C . TYR A 1 106 ? 10.580 -7.315 -12.677 1.00 67.81 106 TYR A C 1
ATOM 810 O O . TYR A 1 106 ? 11.694 -7.242 -13.206 1.00 67.81 106 TYR A O 1
ATOM 818 N N . PRO A 1 107 ? 9.587 -8.027 -13.246 1.00 71.44 107 PRO A N 1
ATOM 819 C CA . PRO A 1 107 ? 8.160 -8.066 -12.889 1.00 71.44 107 PRO A CA 1
ATOM 820 C C . PRO A 1 107 ? 7.751 -9.188 -11.912 1.00 71.44 107 PRO A C 1
ATOM 822 O O . PRO A 1 107 ? 6.570 -9.337 -11.608 1.00 71.44 107 PRO A O 1
ATOM 825 N N . ASN A 1 108 ? 8.695 -9.980 -11.405 1.00 74.75 108 ASN A N 1
ATOM 826 C CA . ASN A 1 108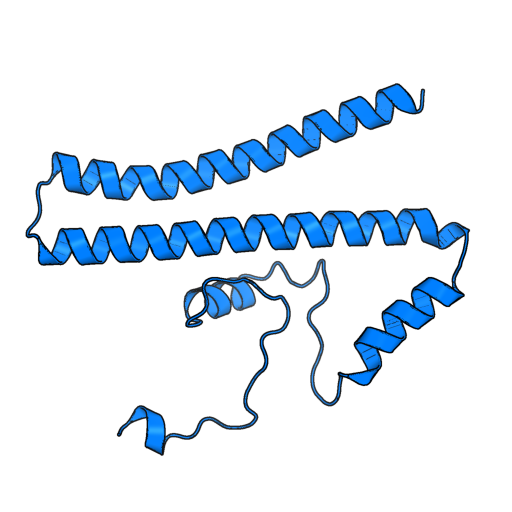 ? 8.416 -11.150 -10.563 1.00 74.75 108 ASN A CA 1
ATOM 827 C C . ASN A 1 108 ? 7.980 -10.794 -9.126 1.00 74.75 108 ASN A C 1
ATOM 829 O O . ASN A 1 108 ? 7.776 -11.695 -8.324 1.00 74.75 108 ASN A O 1
ATOM 833 N N . ASN A 1 109 ? 7.832 -9.507 -8.791 1.00 74.38 109 ASN A N 1
ATOM 834 C CA . ASN A 1 109 ? 7.386 -9.021 -7.479 1.00 74.38 109 ASN A CA 1
ATOM 835 C C . ASN A 1 109 ? 5.856 -8.956 -7.325 1.00 74.38 109 ASN A C 1
ATOM 837 O O . ASN A 1 109 ? 5.354 -8.668 -6.238 1.00 74.38 109 ASN A O 1
ATOM 841 N N . VAL A 1 110 ? 5.100 -9.183 -8.405 1.00 76.38 110 VAL A N 1
ATOM 842 C CA . VAL A 1 110 ? 3.629 -9.147 -8.397 1.00 76.38 110 VAL A CA 1
ATOM 843 C C . VAL A 1 110 ? 3.077 -10.529 -8.030 1.00 76.38 110 VAL A C 1
ATOM 845 O O . VAL A 1 110 ? 2.330 -11.146 -8.787 1.00 76.38 110 VAL A O 1
ATOM 848 N N . THR A 1 111 ? 3.476 -11.046 -6.865 1.00 82.38 111 THR A N 1
ATOM 849 C CA . THR A 1 111 ? 2.942 -12.297 -6.310 1.00 82.38 111 THR A CA 1
ATOM 850 C C . THR A 1 111 ? 2.022 -12.010 -5.122 1.00 82.38 111 THR A C 1
ATOM 852 O O . THR A 1 111 ? 2.246 -11.080 -4.345 1.00 82.38 111 THR A O 1
ATOM 855 N N . LEU A 1 112 ? 0.971 -12.820 -4.950 1.00 79.88 112 LEU A N 1
ATOM 856 C CA . LEU A 1 112 ? 0.071 -12.698 -3.793 1.00 79.88 112 LEU A CA 1
ATOM 857 C C . LEU A 1 112 ? 0.788 -12.992 -2.468 1.00 79.88 112 LEU A C 1
ATOM 859 O O . LEU A 1 112 ? 0.428 -12.427 -1.438 1.00 79.88 112 LEU A O 1
ATOM 863 N N . SER A 1 113 ? 1.820 -13.840 -2.505 1.00 82.31 113 SER A N 1
ATOM 864 C CA . SER A 1 113 ? 2.645 -14.160 -1.338 1.00 82.31 113 SER A CA 1
ATOM 865 C C . SER A 1 113 ? 3.375 -12.922 -0.812 1.00 82.31 113 SER A C 1
ATOM 867 O O . SER A 1 113 ? 3.306 -12.624 0.381 1.00 82.31 113 SER A O 1
ATOM 869 N N . ASP A 1 114 ? 4.017 -12.156 -1.698 1.00 83.44 114 ASP A N 1
ATOM 870 C CA . ASP A 1 114 ? 4.746 -10.944 -1.309 1.00 83.44 114 ASP A CA 1
ATOM 8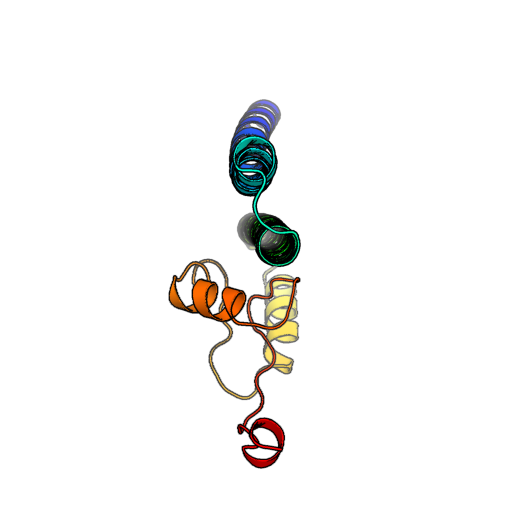71 C C . ASP A 1 114 ? 3.797 -9.835 -0.843 1.00 83.44 114 ASP A C 1
ATOM 873 O O . ASP A 1 114 ? 4.104 -9.097 0.097 1.00 83.44 114 ASP A O 1
ATOM 877 N N . LEU A 1 115 ? 2.606 -9.751 -1.448 1.00 84.19 115 LEU A N 1
ATOM 878 C CA . LEU A 1 115 ? 1.564 -8.821 -1.019 1.00 84.19 115 LEU A CA 1
ATOM 879 C C . LEU A 1 115 ? 1.058 -9.148 0.392 1.00 84.19 115 LEU A C 1
ATOM 881 O O . LEU A 1 115 ? 0.942 -8.249 1.226 1.00 84.19 115 LEU A O 1
ATOM 885 N N . HIS A 1 116 ? 0.785 -10.422 0.680 1.00 84.94 116 HIS A N 1
ATOM 886 C CA . HIS A 1 116 ? 0.338 -10.847 2.006 1.00 84.94 116 HIS A CA 1
ATOM 887 C C . HIS A 1 116 ? 1.424 -10.613 3.066 1.00 84.94 116 HIS A C 1
ATOM 889 O O . HIS A 1 116 ? 1.131 -10.137 4.163 1.00 84.94 116 HIS A O 1
ATOM 895 N N . TYR A 1 117 ? 2.692 -10.870 2.725 1.00 86.75 117 TYR A N 1
ATOM 896 C CA . TYR A 1 117 ? 3.820 -10.532 3.593 1.00 86.75 117 TYR A CA 1
ATOM 897 C C . TYR A 1 117 ? 3.870 -9.028 3.896 1.00 86.75 117 TYR A C 1
ATOM 899 O O . TYR A 1 117 ? 3.978 -8.636 5.056 1.00 86.75 117 TYR A O 1
ATOM 907 N N . PHE A 1 118 ? 3.728 -8.172 2.879 1.00 86.94 118 PHE A N 1
ATOM 908 C CA . PHE A 1 118 ? 3.706 -6.722 3.070 1.00 86.94 118 PHE A CA 1
ATOM 909 C C . PHE A 1 118 ? 2.512 -6.249 3.907 1.00 86.94 118 PHE A C 1
ATOM 911 O O . PHE A 1 118 ? 2.644 -5.299 4.679 1.00 86.94 118 PHE A O 1
ATOM 918 N N . TRP A 1 119 ? 1.356 -6.905 3.801 1.00 86.31 119 TRP A N 1
ATOM 919 C CA . TRP A 1 119 ? 0.200 -6.590 4.638 1.00 86.31 119 TRP A CA 1
ATOM 920 C C . TRP A 1 119 ? 0.514 -6.835 6.121 1.00 86.31 119 TRP A C 1
ATOM 922 O O . TRP A 1 119 ? 0.310 -5.935 6.937 1.00 86.31 119 TRP A O 1
ATOM 932 N N . ALA A 1 120 ? 1.092 -7.991 6.454 1.00 86.00 120 ALA A N 1
ATOM 933 C CA . ALA A 1 120 ? 1.460 -8.348 7.825 1.00 86.00 120 ALA A CA 1
ATOM 934 C C . ALA A 1 120 ? 2.689 -7.585 8.361 1.00 86.00 120 ALA A C 1
ATOM 936 O O . ALA A 1 120 ? 2.872 -7.481 9.573 1.00 86.00 120 ALA A O 1
ATOM 937 N N . ALA A 1 121 ? 3.538 -7.051 7.480 1.00 87.06 121 ALA A N 1
ATOM 938 C CA . ALA A 1 121 ? 4.733 -6.324 7.883 1.00 87.06 121 ALA A CA 1
ATOM 939 C C . ALA A 1 121 ? 4.382 -5.020 8.632 1.00 87.06 121 ALA A C 1
ATOM 941 O O . ALA A 1 121 ? 3.530 -4.249 8.161 1.00 87.06 121 ALA A O 1
ATOM 942 N N . PRO A 1 122 ? 5.088 -4.698 9.737 1.00 85.19 122 PRO A N 1
ATOM 943 C CA . PRO A 1 122 ? 4.919 -3.451 10.483 1.00 85.19 122 PRO A CA 1
ATOM 944 C C . PRO A 1 122 ? 5.612 -2.270 9.773 1.00 85.19 122 PRO A C 1
ATOM 946 O O . PRO A 1 122 ? 6.346 -1.500 10.384 1.00 85.19 122 PRO A O 1
ATOM 949 N N . SER A 1 123 ? 5.409 -2.132 8.460 1.00 86.69 123 SER A N 1
ATOM 950 C CA . SER A 1 123 ? 5.880 -0.998 7.662 1.00 86.69 123 SER A CA 1
ATOM 951 C C . SER A 1 123 ? 4.743 -0.397 6.839 1.00 86.69 123 SER A C 1
ATOM 953 O O . SER A 1 123 ? 3.841 -1.095 6.371 1.00 86.69 123 SER A O 1
ATOM 955 N N . LEU A 1 124 ? 4.790 0.919 6.646 1.00 84.38 124 LEU A N 1
ATOM 956 C CA . LEU A 1 124 ? 3.888 1.633 5.733 1.00 84.38 124 LEU A CA 1
ATOM 957 C C . LEU A 1 124 ? 4.496 1.788 4.335 1.00 84.38 124 LEU A C 1
ATOM 959 O O . LEU A 1 124 ? 3.778 2.014 3.366 1.00 84.38 124 LEU A O 1
ATOM 963 N N . THR A 1 125 ? 5.817 1.654 4.234 1.00 84.50 125 THR A N 1
ATOM 964 C CA . THR A 1 125 ? 6.565 1.773 2.988 1.00 84.50 125 THR A CA 1
ATOM 965 C C . THR A 1 125 ? 6.773 0.396 2.368 1.00 84.50 125 THR A C 1
ATOM 967 O O . THR A 1 125 ? 7.315 -0.514 3.005 1.00 84.50 125 THR A O 1
ATOM 970 N N . TYR A 1 126 ? 6.316 0.235 1.126 1.00 83.50 126 TYR A N 1
ATOM 971 C CA . TYR A 1 126 ? 6.554 -0.959 0.326 1.00 83.50 126 TYR A CA 1
ATOM 972 C C . TYR A 1 126 ? 7.984 -0.954 -0.217 1.00 83.50 126 TYR A C 1
ATOM 974 O O . TYR A 1 126 ? 8.461 0.047 -0.747 1.00 83.50 126 TYR A O 1
ATOM 982 N N . GLN A 1 127 ? 8.659 -2.090 -0.093 1.00 82.12 127 GLN A N 1
ATOM 983 C CA . GLN A 1 127 ? 9.980 -2.348 -0.655 1.00 82.12 127 GLN A CA 1
ATOM 984 C C . GLN A 1 127 ? 9.949 -3.747 -1.275 1.00 82.12 127 GLN A C 1
ATOM 986 O O . GLN A 1 127 ? 9.271 -4.630 -0.752 1.00 82.12 127 GLN A O 1
ATOM 991 N N . LEU A 1 128 ? 10.666 -3.967 -2.382 1.00 76.38 128 LEU A N 1
ATOM 992 C CA . LEU A 1 128 ? 10.686 -5.289 -3.029 1.00 76.38 128 LEU A CA 1
ATOM 993 C C . LEU A 1 128 ? 11.349 -6.333 -2.141 1.00 76.38 128 LEU A C 1
ATOM 995 O O . LEU A 1 128 ? 10.867 -7.452 -2.025 1.00 76.38 128 LEU A O 1
ATOM 999 N N . ASN A 1 129 ? 12.459 -5.946 -1.521 1.00 79.44 129 ASN A N 1
ATOM 1000 C CA . ASN A 1 129 ? 13.279 -6.827 -0.714 1.00 79.44 129 ASN A CA 1
ATOM 1001 C C . ASN A 1 129 ? 13.398 -6.208 0.674 1.00 79.44 129 ASN A C 1
ATOM 1003 O O . ASN A 1 129 ? 14.195 -5.301 0.896 1.00 79.44 129 ASN A O 1
ATOM 1007 N N . PHE A 1 130 ? 12.557 -6.671 1.597 1.00 78.25 130 PHE A N 1
ATOM 1008 C CA . PHE A 1 130 ? 12.669 -6.282 2.998 1.00 78.25 130 PHE A CA 1
ATOM 1009 C C . PHE A 1 130 ? 13.869 -6.988 3.636 1.00 78.25 130 PHE A C 1
ATOM 1011 O O . PHE A 1 130 ? 14.025 -8.196 3.432 1.00 78.25 130 PHE A O 1
ATOM 1018 N N . PRO A 1 131 ? 14.687 -6.288 4.441 1.00 77.81 131 PRO A N 1
ATOM 1019 C CA . PRO A 1 131 ? 15.774 -6.925 5.167 1.00 77.81 131 PRO A CA 1
ATOM 1020 C C . PRO A 1 131 ? 15.195 -7.967 6.129 1.00 77.81 131 PRO A C 1
ATOM 1022 O O . PRO A 1 131 ? 14.359 -7.652 6.979 1.00 77.81 131 PRO A O 1
ATOM 1025 N N . ARG A 1 132 ? 15.617 -9.225 5.977 1.00 75.06 132 ARG A N 1
ATOM 1026 C CA . ARG A 1 132 ? 15.180 -10.339 6.826 1.00 75.06 132 ARG A CA 1
ATOM 1027 C C . ARG A 1 132 ? 16.264 -10.672 7.836 1.00 75.06 132 ARG A C 1
ATOM 1029 O O . ARG A 1 132 ? 17.442 -10.770 7.502 1.00 75.06 132 ARG A O 1
ATOM 1036 N N . THR A 1 133 ? 15.862 -10.880 9.081 1.00 80.12 133 THR A N 1
ATOM 1037 C CA . THR A 1 133 ? 16.746 -11.446 10.099 1.00 80.12 133 THR A CA 1
ATOM 1038 C C . THR A 1 133 ? 16.950 -12.933 9.828 1.00 80.12 133 THR A C 1
ATOM 1040 O O . THR A 1 133 ? 15.989 -13.632 9.513 1.00 80.12 133 THR A O 1
ATOM 1043 N N . LYS A 1 134 ? 18.184 -13.428 9.990 1.00 74.38 134 LYS A N 1
ATOM 1044 C CA . LYS A 1 134 ? 18.524 -14.844 9.760 1.00 74.38 134 LYS A CA 1
ATOM 1045 C C . LYS A 1 134 ? 17.747 -15.804 10.668 1.00 74.38 134 LYS A C 1
ATOM 1047 O O . LYS A 1 134 ? 17.436 -16.914 10.259 1.00 74.38 134 LYS A O 1
ATOM 1052 N N . GLU A 1 135 ? 17.394 -15.357 11.875 1.00 81.50 135 GLU A N 1
ATOM 1053 C CA . GLU A 1 135 ? 16.665 -16.158 12.858 1.00 81.50 135 GLU A CA 1
ATOM 1054 C C . GLU A 1 135 ? 15.637 -15.317 13.622 1.00 81.50 135 GLU A C 1
ATOM 1056 O O . GLU A 1 135 ? 15.855 -14.134 13.902 1.00 81.50 135 GLU A O 1
ATOM 1061 N N . VAL A 1 136 ? 14.519 -15.948 13.993 1.00 80.69 136 VAL A N 1
ATOM 1062 C CA . VAL A 1 136 ? 13.481 -15.350 14.840 1.00 80.69 136 VAL A CA 1
ATOM 1063 C C . VAL A 1 136 ? 13.831 -15.590 16.306 1.00 80.69 136 VAL A C 1
ATOM 1065 O O . VAL A 1 136 ? 13.812 -16.722 16.793 1.00 80.69 136 VAL A O 1
ATOM 1068 N N . ARG A 1 137 ? 14.121 -14.515 17.042 1.00 84.94 137 ARG A N 1
ATOM 1069 C CA . ARG A 1 137 ? 14.469 -14.590 18.466 1.00 84.94 137 ARG A CA 1
ATOM 1070 C C . ARG A 1 137 ? 13.209 -14.739 19.327 1.00 84.94 137 ARG A C 1
ATOM 1072 O O . ARG A 1 137 ? 12.632 -13.752 19.771 1.00 84.94 137 ARG A O 1
ATOM 1079 N N . LYS A 1 138 ? 12.800 -15.987 19.578 1.00 83.31 138 LYS A N 1
ATOM 1080 C CA . LYS A 1 138 ? 11.537 -16.348 20.262 1.00 83.31 138 LYS A CA 1
ATOM 1081 C C . LYS A 1 138 ? 11.353 -15.705 21.644 1.00 83.31 138 LYS A C 1
ATOM 1083 O O . LYS A 1 138 ? 10.229 -15.383 22.009 1.00 83.31 138 LYS A O 1
ATOM 1088 N N . MET A 1 139 ? 12.443 -15.466 22.379 1.00 83.88 139 MET A N 1
ATOM 1089 C CA . MET A 1 139 ? 12.393 -14.829 23.703 1.00 83.88 139 MET A CA 1
ATOM 1090 C C . MET A 1 139 ? 11.844 -13.392 23.671 1.00 83.88 139 MET A C 1
ATOM 1092 O O . MET A 1 139 ? 11.227 -12.980 24.640 1.00 83.88 139 MET A O 1
ATOM 1096 N N . TYR A 1 140 ? 12.003 -12.654 22.566 1.00 81.81 140 TYR A N 1
ATOM 1097 C CA . TYR A 1 140 ? 11.462 -11.291 22.428 1.00 81.81 140 TYR A CA 1
ATOM 1098 C C . TYR A 1 140 ? 9.990 -11.249 21.995 1.00 81.81 140 TYR A C 1
ATOM 1100 O O . TYR A 1 140 ? 9.396 -10.181 21.990 1.00 81.81 140 TYR A O 1
ATOM 1108 N N . ILE A 1 141 ? 9.416 -12.381 21.576 1.00 82.19 141 ILE A N 1
ATOM 1109 C CA . ILE A 1 141 ? 8.014 -12.459 21.131 1.00 82.19 141 ILE A CA 1
ATOM 1110 C C . ILE A 1 141 ? 7.096 -12.850 22.293 1.00 82.19 141 ILE A C 1
ATOM 1112 O O . ILE A 1 141 ? 5.938 -12.453 22.325 1.00 82.19 141 ILE A O 1
ATOM 1116 N N . VAL A 1 142 ? 7.610 -13.668 23.216 1.00 84.56 142 VAL A N 1
ATOM 1117 C CA . VAL A 1 142 ? 6.872 -14.174 24.385 1.00 84.56 142 VAL A CA 1
ATOM 1118 C C . VAL A 1 142 ? 7.015 -13.257 25.607 1.00 84.56 142 VAL A C 1
ATOM 1120 O O . VAL A 1 142 ? 6.178 -13.332 26.504 1.00 84.56 142 VAL A O 1
ATOM 1123 N N . GLY A 1 143 ? 8.088 -12.458 25.656 1.00 57.38 143 GLY A N 1
ATOM 1124 C CA . GLY A 1 143 ? 8.409 -11.558 26.769 1.00 57.38 143 GLY A CA 1
ATOM 1125 C C . GLY A 1 143 ? 7.557 -10.300 26.837 1.00 57.38 143 GLY A C 1
ATOM 1126 O O . GLY A 1 143 ? 6.961 -9.922 25.805 1.00 57.38 143 GLY A O 1
#

Organism: NCBI:txid3111310

pLDDT: mean 76.83, std 13.68, range [44.69, 94.38]

Sequence (143 aa):
AMAMRDAVSTDRELGTTLLHLLNSSLCLGLPVTVVWVLQPDPHHAMALLFAAIILWLKLISYAHVNRDLRLAARESSTVSGANQITAMIAKFSSQVMDTENTLVRYPNNVTLSDLHYFWAAPSLTYQLNFPRTKEVRKMYIVG

Secondary structure (DSSP, 8-state):
-HHHHHHHHHHHHHHHHHHHHHHHHHHHHHHHHHHHHH---HHHHHHHHHHHHHHHHHHHHHHHHHHHHHHHHHHHHHHTTT-HHHHH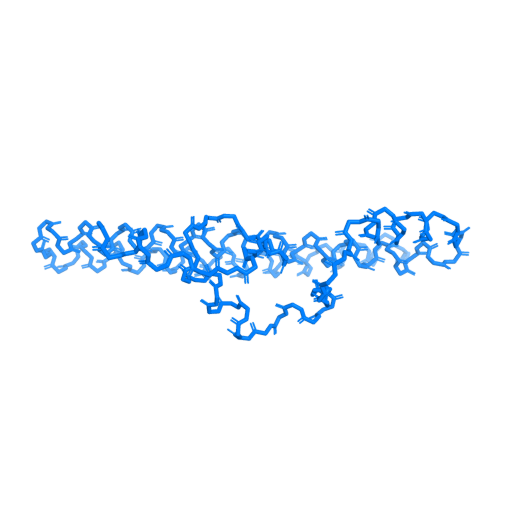HHHHHHHTT--SS----TTTT--HHHHHHHHHSS-SS--SSPPPPSS--THHHH-

InterPro domains:
  IPR014371 Sterol O-acyltransferase, ACAT/DAG/ARE types [PTHR10408] (12-142)

Foldseek 3Di:
DVVVVVVVVVVVVVVVVVVLVVVLVVLLVVLVVVCVVVVDDPVVNVVSNVLSVLVSLLSVLVVVVVVVLVVVVVVCVVCVVPDPPVVVVVVVVVVVPDDDDDQQHPPNQPDPVNVVVSSPDPDSHDDSDDDDDPDDPVVVVVD

Mean predicted aligned error: 11.47 Å

Solvent-accessible surface area (backbone atoms only — not comparable to full-atom values): 8562 Å² total; per-residue (Å²): 114,66,73,63,51,54,53,56,52,50,56,54,50,51,51,55,52,48,51,54,49,49,55,44,50,47,61,41,46,50,58,52,52,48,43,68,73,67,64,58,60,69,69,59,42,49,53,50,50,52,50,34,50,53,50,39,48,36,52,53,31,43,52,52,49,55,49,51,53,53,50,54,53,50,51,55,63,67,46,66,82,77,48,70,62,63,57,48,50,59,52,43,69,58,50,78,75,63,84,85,80,80,82,59,48,88,81,73,59,83,40,73,67,56,50,54,51,52,68,73,40,101,56,58,72,64,65,81,70,70,91,74,74,96,68,84,66,62,71,74,73,77,99

Radius of gyration: 20.53 Å; Cα contacts (8 Å, |Δi|>4): 50; chains: 1; bounding box: 53×30×62 Å